Protein AF-A0A2R6KM74-F1 (afdb_monomer_lite)

pLDDT: mean 90.23, std 11.59, range [50.12, 98.31]

Secondary structure (DSSP, 8-state):
-PPPPEEEEETTEEEEEEEETTEEEEEEEPHHHHHIIIIIT---TTPBPPHHHHHHHHHTTSEE-TT---HHHHHHHEE--TTSPPPPHHHHHHHHHHHHHSPBPHHHHHHHHHHHHTSGGGGT--GGG--BHHHHHHHHHHHHH--

Foldseek 3Di:
DFAAWFWADDPNAIFTFFQFQNDTATWHFDPLLCCLQCVQVNGDHGDGDQLLLVLLCLQLVRTHGPVRDHSQNRSVRTDRNPPTDHQDPSSLQSSQVSQLVGAGDPVSLVVSLVSCVVDPNVVRHNSVSRDHPVRVVVVVVVVVVVD

Sequence (147 aa):
MAKPPRLVTDRGELKLNASVGGTRRDLTLSDRGESLLVDDLDYGNADLVPFTVAKALVLAGGASVPEGQDARDAAWGLSGADGGREATAQDCYRTAEYLRAVEVSERAVETLREHVRATELSTYLNADEISSNADRVGKLSDIAREL

Structure (mmCIF, N/CA/C/O backbone):
data_AF-A0A2R6KM74-F1
#
_entry.id   AF-A0A2R6KM74-F1
#
loop_
_atom_site.group_PDB
_atom_site.id
_atom_site.type_symbol
_atom_site.label_atom_id
_atom_site.label_alt_id
_atom_site.label_comp_id
_atom_site.label_asym_id
_atom_site.label_entity_id
_atom_site.label_seq_id
_atom_site.pdbx_PDB_ins_code
_atom_site.Cartn_x
_atom_site.Cartn_y
_atom_site.Cartn_z
_atom_site.occupancy
_atom_site.B_iso_or_equiv
_atom_site.auth_seq_id
_atom_site.auth_comp_id
_atom_site.auth_asym_id
_atom_site.auth_atom_id
_atom_site.pdbx_PDB_model_num
ATOM 1 N N . MET A 1 1 ? 11.171 9.653 -17.095 1.00 70.50 1 MET A N 1
ATOM 2 C CA . MET A 1 1 ? 9.931 9.218 -16.414 1.00 70.50 1 MET A CA 1
ATOM 3 C C . MET A 1 1 ? 10.285 8.108 -15.436 1.00 70.50 1 MET A C 1
ATOM 5 O O . MET A 1 1 ? 11.154 7.301 -15.762 1.00 70.50 1 MET A O 1
ATOM 9 N N . ALA A 1 2 ? 9.699 8.110 -14.237 1.00 81.75 2 ALA A N 1
ATOM 10 C CA . ALA A 1 2 ? 9.911 7.044 -13.257 1.00 81.75 2 ALA A CA 1
ATOM 11 C C . ALA A 1 2 ? 9.199 5.762 -13.717 1.00 81.75 2 ALA A C 1
ATOM 13 O O . ALA A 1 2 ? 8.144 5.836 -14.337 1.00 81.75 2 ALA A O 1
ATOM 14 N N . LYS A 1 3 ? 9.786 4.592 -13.445 1.00 90.75 3 LYS A N 1
ATOM 15 C CA . LYS A 1 3 ? 9.175 3.303 -13.805 1.00 90.75 3 LYS A CA 1
ATOM 16 C C . LYS A 1 3 ? 8.035 2.966 -12.834 1.00 90.75 3 LYS A C 1
ATOM 18 O O . LYS A 1 3 ? 8.182 3.264 -11.645 1.00 90.75 3 LYS A O 1
ATOM 23 N N . PRO A 1 4 ? 6.969 2.288 -13.280 1.00 94.44 4 PRO A N 1
ATOM 24 C CA . PRO A 1 4 ? 5.884 1.892 -12.391 1.00 94.44 4 PRO A CA 1
ATOM 25 C C . PRO A 1 4 ? 6.337 0.903 -11.308 1.00 94.44 4 PRO A C 1
ATOM 27 O O . PRO A 1 4 ? 7.349 0.212 -11.499 1.00 94.44 4 PRO A O 1
ATOM 30 N N . PRO A 1 5 ? 5.644 0.842 -10.157 1.00 96.25 5 PRO A N 1
ATOM 31 C CA . PRO A 1 5 ? 5.885 -0.171 -9.136 1.00 96.25 5 PRO A CA 1
ATOM 32 C C . PRO A 1 5 ? 5.697 -1.579 -9.703 1.00 96.25 5 PRO A C 1
ATOM 34 O O . PRO A 1 5 ? 4.811 -1.818 -10.526 1.00 96.25 5 PRO A O 1
ATOM 37 N N . ARG A 1 6 ? 6.541 -2.515 -9.278 1.00 96.75 6 ARG A N 1
ATOM 38 C CA . ARG A 1 6 ? 6.438 -3.918 -9.689 1.00 96.75 6 ARG A CA 1
ATOM 39 C C . ARG A 1 6 ? 6.976 -4.850 -8.622 1.00 96.75 6 ARG A C 1
ATOM 41 O O . ARG A 1 6 ? 7.825 -4.435 -7.832 1.00 96.75 6 ARG A O 1
ATOM 48 N N . LEU A 1 7 ? 6.554 -6.101 -8.655 1.00 97.62 7 LEU A N 1
ATOM 49 C CA . LEU A 1 7 ? 7.125 -7.128 -7.798 1.00 97.62 7 LEU A CA 1
ATOM 50 C C . LEU A 1 7 ? 8.443 -7.642 -8.366 1.00 97.62 7 LEU A C 1
ATOM 52 O O . LEU A 1 7 ? 8.617 -7.766 -9.581 1.00 97.62 7 LEU A O 1
ATOM 56 N N . VAL A 1 8 ? 9.387 -7.913 -7.476 1.00 97.44 8 VAL A N 1
ATOM 57 C CA . VAL A 1 8 ? 10.654 -8.571 -7.794 1.00 97.44 8 VAL A CA 1
ATOM 58 C C . VAL A 1 8 ? 10.959 -9.602 -6.720 1.00 97.44 8 VAL A C 1
ATOM 60 O O . VAL A 1 8 ? 10.680 -9.372 -5.548 1.00 97.44 8 VAL A O 1
ATOM 63 N N . THR A 1 9 ? 11.551 -10.723 -7.104 1.00 96.44 9 THR A N 1
ATOM 64 C CA . THR A 1 9 ? 12.137 -11.664 -6.147 1.00 96.44 9 THR A CA 1
ATOM 65 C C . THR A 1 9 ? 13.618 -11.349 -5.973 1.00 96.44 9 THR A C 1
ATOM 67 O O . THR A 1 9 ? 14.377 -11.409 -6.943 1.00 96.44 9 THR A O 1
ATOM 70 N N . ASP A 1 10 ? 14.039 -11.057 -4.744 1.00 93.38 10 ASP A N 1
ATOM 71 C CA . ASP A 1 10 ? 15.449 -10.939 -4.368 1.00 93.38 10 ASP A CA 1
ATOM 72 C C . ASP A 1 10 ? 15.774 -11.978 -3.295 1.00 93.38 10 ASP A C 1
ATOM 74 O O . ASP A 1 10 ? 15.114 -12.055 -2.265 1.00 93.38 10 ASP A O 1
ATOM 78 N N . ARG A 1 11 ? 16.775 -12.826 -3.559 1.00 91.81 11 ARG A N 1
ATOM 79 C CA . ARG A 1 11 ? 17.225 -13.901 -2.648 1.00 91.81 11 ARG A CA 1
ATOM 80 C C . ARG A 1 11 ? 16.109 -14.813 -2.106 1.00 91.81 11 ARG A C 1
ATOM 82 O O . ARG A 1 11 ? 16.247 -15.377 -1.028 1.00 91.81 11 ARG A O 1
ATOM 89 N N . GLY A 1 12 ? 15.045 -15.006 -2.885 1.00 91.44 12 GLY A N 1
ATOM 90 C CA . GLY A 1 12 ? 13.900 -15.844 -2.516 1.00 91.44 12 GLY A CA 1
ATOM 91 C C . GLY A 1 12 ? 12.792 -15.112 -1.757 1.00 91.44 12 GLY A C 1
ATOM 92 O O . GLY A 1 12 ? 11.767 -15.723 -1.487 1.00 91.44 12 GLY A O 1
ATOM 93 N N . GLU A 1 13 ? 12.959 -13.821 -1.469 1.00 94.12 13 GLU A N 1
ATOM 94 C CA . GLU A 1 13 ? 11.935 -12.976 -0.854 1.00 94.12 13 GLU A CA 1
ATOM 95 C C . GLU A 1 13 ? 11.272 -12.089 -1.909 1.00 94.12 13 GLU A C 1
ATOM 97 O O . GLU A 1 13 ? 11.944 -11.510 -2.772 1.00 94.12 13 GLU A O 1
ATOM 102 N N . LEU A 1 14 ? 9.949 -11.956 -1.836 1.00 96.81 14 LEU A N 1
ATOM 103 C CA . LEU A 1 14 ? 9.206 -11.042 -2.691 1.00 96.81 14 LEU A CA 1
ATOM 104 C C . LEU A 1 14 ? 9.340 -9.607 -2.161 1.00 96.81 14 LEU A C 1
ATOM 106 O O . LEU A 1 14 ? 9.202 -9.337 -0.968 1.00 96.81 14 LEU A O 1
ATOM 110 N N . LYS A 1 15 ? 9.631 -8.663 -3.054 1.00 97.81 15 LYS A N 1
ATOM 111 C CA . LYS A 1 15 ? 9.807 -7.239 -2.745 1.00 97.81 15 LYS A CA 1
ATOM 112 C C . LYS A 1 15 ? 8.980 -6.385 -3.691 1.00 97.81 15 LYS A C 1
ATOM 114 O O . LYS A 1 15 ? 8.796 -6.721 -4.864 1.00 97.81 15 LYS A O 1
ATOM 119 N N . LEU A 1 16 ? 8.554 -5.222 -3.207 1.00 97.50 16 LEU A N 1
ATOM 120 C CA . LEU A 1 16 ? 7.946 -4.193 -4.044 1.00 97.50 16 LEU A CA 1
ATOM 121 C C . LEU A 1 16 ? 9.033 -3.236 -4.541 1.00 97.50 16 LEU A C 1
ATOM 123 O O . LEU A 1 16 ? 9.479 -2.341 -3.828 1.00 97.50 16 LEU A O 1
ATOM 127 N N . ASN A 1 17 ? 9.458 -3.401 -5.788 1.00 96.69 17 ASN A N 1
ATOM 128 C CA . ASN A 1 17 ? 10.423 -2.516 -6.424 1.00 96.69 17 ASN A CA 1
ATOM 129 C C . ASN A 1 17 ? 9.715 -1.235 -6.886 1.00 96.69 17 ASN A C 1
ATOM 131 O O . ASN A 1 17 ? 8.911 -1.264 -7.824 1.00 96.69 17 ASN A O 1
ATOM 135 N N . ALA A 1 18 ? 10.026 -0.100 -6.264 1.00 95.75 18 ALA A N 1
ATOM 136 C CA . ALA A 1 18 ? 9.382 1.182 -6.540 1.00 95.75 18 ALA A CA 1
ATOM 137 C C . ALA A 1 18 ? 10.373 2.354 -6.496 1.00 95.75 18 ALA A C 1
ATOM 139 O O . ALA A 1 18 ? 11.484 2.249 -5.978 1.00 95.75 18 ALA A O 1
ATOM 140 N N . SER A 1 19 ? 9.996 3.483 -7.098 1.00 95.19 19 SER A N 1
ATOM 141 C CA . SER A 1 19 ? 10.809 4.702 -7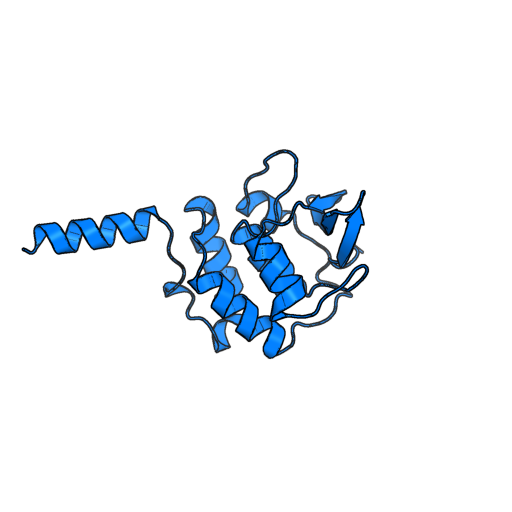.082 1.00 95.19 19 SER A CA 1
ATOM 142 C C . SER A 1 19 ? 10.384 5.595 -5.919 1.00 95.19 19 SER A C 1
ATOM 144 O O . SER A 1 19 ? 9.290 6.153 -5.961 1.00 95.19 19 SER A O 1
ATOM 146 N N . VAL A 1 20 ? 11.253 5.747 -4.916 1.00 94.06 20 VAL A N 1
ATOM 147 C CA . VAL A 1 20 ? 11.031 6.549 -3.701 1.00 94.06 20 VAL A CA 1
ATOM 148 C C . VAL A 1 20 ? 12.102 7.635 -3.607 1.00 94.06 20 VAL A C 1
ATOM 150 O O . VAL A 1 20 ? 13.300 7.342 -3.619 1.00 94.06 20 VAL A O 1
ATOM 153 N N . GLY A 1 21 ? 11.684 8.902 -3.552 1.00 90.62 21 GLY A N 1
ATOM 154 C CA . GLY A 1 21 ? 12.598 10.049 -3.484 1.00 90.62 21 GLY A CA 1
ATOM 155 C C . GLY A 1 21 ? 13.515 10.163 -4.708 1.00 90.62 21 GLY A C 1
ATOM 156 O O . GLY A 1 21 ? 14.658 10.587 -4.588 1.00 90.62 21 GLY A O 1
ATOM 157 N N . GLY A 1 22 ? 13.046 9.714 -5.877 1.00 89.44 22 GLY A N 1
ATOM 158 C CA . GLY A 1 22 ? 13.822 9.692 -7.123 1.00 89.44 22 GLY A CA 1
ATOM 159 C C . GLY A 1 22 ? 14.748 8.482 -7.300 1.00 89.44 22 GLY A C 1
ATOM 160 O O . GLY A 1 22 ? 15.263 8.278 -8.398 1.00 89.44 22 GLY A O 1
ATOM 161 N N . THR A 1 23 ? 14.902 7.630 -6.283 1.00 91.56 23 THR A N 1
ATOM 162 C CA . THR A 1 23 ? 15.765 6.440 -6.334 1.00 91.56 23 THR A CA 1
ATOM 163 C C . THR A 1 23 ? 14.932 5.166 -6.374 1.00 91.56 23 THR A C 1
ATOM 165 O O . THR A 1 23 ? 13.910 5.055 -5.699 1.00 91.56 23 THR A O 1
ATOM 168 N N . ARG A 1 24 ? 15.354 4.178 -7.172 1.00 93.81 24 ARG A N 1
ATOM 169 C CA . ARG A 1 24 ? 14.701 2.866 -7.206 1.00 93.81 24 ARG A CA 1
ATOM 170 C C . ARG A 1 24 ? 15.115 2.042 -5.989 1.00 93.81 24 ARG A C 1
ATOM 172 O O . ARG A 1 24 ? 16.310 1.907 -5.744 1.00 93.81 24 ARG A O 1
ATOM 179 N N . ARG A 1 25 ? 14.143 1.508 -5.254 1.00 94.38 25 ARG A N 1
ATOM 180 C CA . ARG A 1 25 ? 14.357 0.712 -4.042 1.00 94.38 25 ARG A CA 1
ATOM 181 C C . ARG A 1 25 ? 13.486 -0.535 -4.052 1.00 94.38 25 ARG A C 1
ATOM 183 O O . ARG A 1 25 ? 12.392 -0.511 -4.616 1.00 94.38 2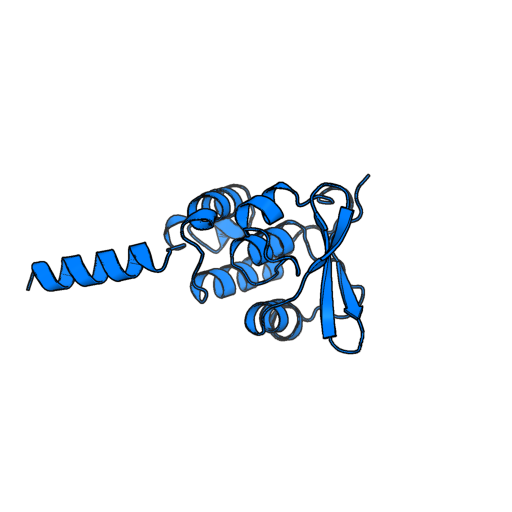5 ARG A O 1
ATOM 190 N N . ASP A 1 26 ? 13.974 -1.574 -3.389 1.00 96.31 26 ASP A N 1
ATOM 191 C CA . ASP A 1 26 ? 13.228 -2.796 -3.102 1.00 96.31 26 ASP A CA 1
ATOM 192 C C . ASP A 1 26 ? 12.630 -2.668 -1.704 1.00 96.31 26 ASP A C 1
ATOM 194 O O . ASP A 1 26 ? 13.339 -2.719 -0.699 1.00 96.31 26 ASP A O 1
ATOM 198 N N . LEU A 1 27 ? 11.327 -2.402 -1.648 1.00 97.00 27 LEU A N 1
ATOM 199 C CA . LEU A 1 27 ? 10.599 -2.270 -0.396 1.00 97.00 27 LEU A CA 1
ATOM 200 C C . LEU A 1 27 ? 10.294 -3.666 0.145 1.00 97.00 27 LEU A C 1
ATOM 202 O O . LEU A 1 27 ? 9.862 -4.554 -0.598 1.00 97.00 27 LEU A O 1
ATOM 206 N N . THR A 1 28 ? 10.497 -3.841 1.446 1.00 97.00 28 THR A N 1
ATOM 207 C CA . THR A 1 28 ? 10.141 -5.069 2.156 1.00 97.00 28 THR A CA 1
ATOM 208 C C . THR A 1 28 ? 8.630 -5.132 2.315 1.00 97.00 28 THR A C 1
ATOM 210 O O . THR A 1 28 ? 8.015 -4.156 2.744 1.00 97.00 28 THR A O 1
ATOM 213 N N . LEU A 1 29 ? 8.040 -6.272 1.968 1.00 97.50 29 LEU A N 1
ATOM 214 C CA . LEU A 1 29 ? 6.634 -6.555 2.226 1.00 97.50 29 LEU A CA 1
ATOM 215 C C . LEU A 1 29 ? 6.477 -7.103 3.646 1.00 97.50 29 LEU A C 1
ATOM 217 O O . LEU A 1 29 ? 7.329 -7.850 4.123 1.00 97.50 29 LEU A O 1
ATOM 221 N N . SER A 1 30 ? 5.409 -6.707 4.334 1.00 96.12 30 SER A N 1
ATOM 222 C CA . SER A 1 30 ? 4.968 -7.431 5.529 1.00 96.12 30 SER A CA 1
ATOM 223 C C . SER A 1 30 ? 4.225 -8.701 5.118 1.00 96.12 30 SER A C 1
ATOM 225 O O . SER A 1 30 ? 3.682 -8.747 4.017 1.00 96.12 30 SER A O 1
ATOM 227 N N . ASP A 1 31 ? 4.104 -9.683 6.013 1.00 96.50 31 ASP A N 1
ATOM 228 C CA . ASP A 1 31 ? 3.379 -10.934 5.730 1.00 96.50 31 ASP A CA 1
ATOM 229 C C . ASP A 1 31 ? 1.960 -10.682 5.192 1.00 96.50 31 ASP A C 1
ATOM 231 O O . ASP A 1 31 ? 1.509 -11.325 4.248 1.00 96.50 31 ASP A O 1
ATOM 235 N N . ARG A 1 32 ? 1.251 -9.690 5.752 1.00 96.44 32 ARG A N 1
ATOM 236 C CA . ARG A 1 32 ? -0.092 -9.312 5.281 1.00 96.44 32 ARG A CA 1
ATOM 237 C C . ARG A 1 32 ? -0.067 -8.580 3.941 1.00 96.44 32 ARG A C 1
ATOM 239 O O . ARG A 1 32 ? -1.002 -8.727 3.162 1.00 96.44 32 ARG A O 1
ATOM 246 N N . GLY A 1 33 ? 0.958 -7.765 3.690 1.00 97.25 33 GLY A N 1
ATOM 247 C CA . GLY A 1 33 ? 1.135 -7.088 2.406 1.00 97.25 33 GLY A CA 1
ATOM 248 C C . GLY A 1 33 ? 1.462 -8.075 1.287 1.00 97.25 33 GLY A C 1
ATOM 249 O O . GLY A 1 33 ? 0.906 -7.963 0.198 1.00 97.25 33 GLY A O 1
ATOM 250 N N . GLU A 1 34 ? 2.311 -9.063 1.568 1.00 97.88 34 GLU A N 1
ATOM 251 C CA . GLU A 1 34 ? 2.612 -10.164 0.652 1.00 97.88 34 GLU A CA 1
ATOM 252 C C . GLU A 1 34 ? 1.374 -11.026 0.400 1.00 97.88 34 GLU A C 1
ATOM 254 O O . GLU A 1 34 ? 1.033 -11.239 -0.758 1.00 97.88 34 GLU A O 1
ATOM 259 N N . SER A 1 35 ? 0.637 -11.419 1.445 1.00 97.56 35 SER A N 1
ATOM 260 C CA . SER A 1 35 ? -0.597 -12.204 1.297 1.00 97.56 35 SER A CA 1
ATOM 261 C C . SER A 1 35 ? -1.671 -11.471 0.478 1.00 97.56 35 SER A C 1
ATOM 263 O O . SER A 1 35 ? -2.271 -12.069 -0.410 1.00 97.56 35 SER A O 1
ATOM 265 N N . LEU A 1 36 ? -1.844 -10.151 0.658 1.00 98.00 36 LEU A N 1
ATOM 266 C CA . LEU A 1 36 ? -2.726 -9.364 -0.218 1.00 98.00 36 LEU A CA 1
ATOM 267 C C . LEU A 1 36 ? -2.296 -9.468 -1.690 1.00 98.00 36 LEU A C 1
ATOM 269 O O . LEU A 1 36 ? -3.129 -9.623 -2.578 1.00 98.00 36 LEU A O 1
ATOM 273 N N . LEU A 1 37 ? -1.002 -9.302 -1.962 1.00 97.81 37 LEU A N 1
ATOM 274 C CA . LEU A 1 37 ? -0.494 -9.249 -3.330 1.00 97.81 37 LEU A CA 1
ATOM 275 C C . LEU A 1 37 ? -0.519 -10.624 -4.001 1.00 97.81 37 LEU A C 1
ATOM 277 O O . LEU A 1 37 ? -0.880 -10.707 -5.169 1.00 97.81 37 LEU A O 1
ATOM 281 N N . VAL A 1 38 ? -0.143 -11.675 -3.279 1.00 97.62 38 VAL A N 1
ATOM 282 C CA . VAL A 1 38 ? 0.032 -13.025 -3.822 1.00 97.62 38 VAL A CA 1
ATOM 283 C C . VAL A 1 38 ? -1.246 -13.841 -3.686 1.00 97.62 38 VAL A C 1
ATOM 285 O O . VAL A 1 38 ? -1.761 -14.331 -4.682 1.00 97.62 38 VAL A O 1
ATOM 288 N N . ASP A 1 39 ? -1.794 -13.968 -2.481 1.00 97.38 39 ASP A N 1
ATOM 289 C CA . ASP A 1 39 ? -2.908 -14.888 -2.230 1.00 97.38 39 ASP A CA 1
ATOM 290 C C . ASP A 1 39 ? -4.252 -14.294 -2.681 1.00 97.38 39 ASP A C 1
ATOM 292 O O . ASP A 1 39 ? -5.078 -14.987 -3.277 1.00 97.38 39 ASP A O 1
ATOM 296 N N . ASP A 1 40 ? -4.480 -13.003 -2.415 1.00 97.12 40 ASP A N 1
ATOM 297 C CA . ASP A 1 40 ? -5.770 -12.354 -2.693 1.00 97.12 40 ASP A CA 1
ATOM 298 C C . ASP A 1 40 ? -5.871 -11.751 -4.104 1.00 97.12 40 ASP A C 1
ATOM 300 O O . ASP A 1 40 ? -6.979 -11.629 -4.655 1.00 97.12 40 ASP A O 1
ATOM 304 N N . LEU A 1 41 ? -4.734 -11.328 -4.668 1.00 97.38 41 LEU A N 1
ATOM 305 C CA . LEU A 1 41 ? -4.637 -10.636 -5.959 1.00 97.38 41 LEU A CA 1
ATOM 306 C C . LEU A 1 41 ? -3.881 -11.418 -7.039 1.00 97.38 41 LEU A C 1
ATOM 308 O O . LEU A 1 41 ? -3.889 -10.973 -8.187 1.00 97.38 41 LEU A O 1
ATOM 312 N N . ASP A 1 42 ? -3.295 -12.571 -6.700 1.00 97.12 42 ASP A N 1
ATOM 313 C CA . ASP A 1 42 ? -2.594 -13.468 -7.632 1.00 97.12 42 ASP A CA 1
ATOM 314 C C . ASP A 1 42 ? -1.460 -12.780 -8.414 1.00 97.12 42 ASP A C 1
ATOM 316 O O . ASP A 1 42 ? -1.204 -13.084 -9.579 1.00 97.12 42 ASP A O 1
ATOM 320 N N . TYR A 1 43 ? -0.772 -11.814 -7.794 1.00 96.69 43 TYR A N 1
ATOM 321 C CA . TYR A 1 43 ? 0.430 -11.241 -8.386 1.00 96.69 43 TYR A CA 1
ATOM 322 C C . TYR A 1 43 ? 1.654 -12.111 -8.134 1.00 96.69 43 TYR A C 1
ATOM 324 O O . TYR A 1 43 ? 1.909 -12.591 -7.027 1.00 96.69 43 TYR A O 1
ATOM 332 N N . GLY A 1 44 ? 2.488 -12.202 -9.161 1.00 95.06 44 GLY A N 1
ATOM 333 C CA . GLY A 1 44 ? 3.770 -12.874 -9.137 1.00 95.06 44 GLY A CA 1
ATOM 334 C C . GLY A 1 44 ? 4.954 -11.948 -9.402 1.00 95.06 44 GLY A C 1
ATOM 335 O O . GLY A 1 44 ? 4.861 -10.730 -9.566 1.00 95.06 44 GLY A O 1
ATOM 336 N N . ASN A 1 45 ? 6.132 -12.563 -9.457 1.00 95.88 45 ASN A N 1
ATOM 337 C CA . ASN A 1 45 ? 7.367 -11.873 -9.805 1.00 95.88 45 ASN A CA 1
ATOM 338 C C . ASN A 1 45 ? 7.254 -11.175 -11.175 1.00 95.88 45 ASN A C 1
ATOM 340 O O . ASN A 1 45 ? 6.776 -11.761 -12.141 1.00 95.88 45 ASN A O 1
ATOM 344 N N . ALA A 1 46 ? 7.790 -9.956 -11.261 1.00 94.88 46 ALA A N 1
ATOM 345 C CA . ALA A 1 46 ? 7.754 -9.048 -12.409 1.00 94.88 46 ALA A CA 1
ATOM 346 C C . ALA A 1 46 ? 6.404 -8.375 -12.715 1.00 94.88 46 ALA A C 1
ATOM 348 O O . ALA A 1 46 ? 6.394 -7.465 -13.555 1.00 94.88 46 ALA A O 1
ATOM 349 N N . ASP A 1 47 ? 5.320 -8.717 -12.014 1.00 96.56 47 ASP A N 1
ATOM 350 C CA . ASP A 1 47 ? 4.026 -8.072 -12.232 1.00 96.56 47 ASP A CA 1
ATOM 351 C C . ASP A 1 47 ? 4.036 -6.599 -11.838 1.00 96.56 47 ASP A C 1
ATOM 353 O O . ASP A 1 47 ? 4.631 -6.186 -10.838 1.00 96.56 47 ASP A O 1
ATOM 357 N N . LEU A 1 48 ? 3.349 -5.792 -12.649 1.00 96.06 48 LEU A N 1
ATOM 358 C CA . LEU A 1 48 ? 3.137 -4.379 -12.369 1.00 96.06 48 LEU A CA 1
ATOM 359 C C . LEU A 1 48 ? 2.047 -4.224 -11.312 1.00 96.06 48 LEU A C 1
ATOM 361 O O . LEU A 1 48 ? 0.897 -4.619 -11.520 1.00 96.06 48 LEU A O 1
ATOM 365 N N . VAL A 1 49 ? 2.398 -3.570 -10.210 1.00 96.75 49 VAL A N 1
ATOM 366 C CA . VAL A 1 49 ? 1.454 -3.254 -9.139 1.00 96.75 49 VAL A CA 1
ATOM 367 C C . VAL A 1 49 ? 0.863 -1.873 -9.427 1.00 96.75 49 VAL A C 1
ATOM 369 O O . VAL A 1 49 ? 1.634 -0.920 -9.604 1.00 96.75 49 VAL A O 1
ATOM 372 N N . PRO A 1 50 ? -0.476 -1.718 -9.477 1.00 96.94 50 PRO A N 1
ATOM 373 C CA . PRO A 1 50 ? -1.092 -0.414 -9.673 1.00 96.94 50 PRO A CA 1
ATOM 374 C C . PRO A 1 50 ? -0.595 0.585 -8.634 1.00 96.94 50 PRO A C 1
ATOM 376 O O . PRO A 1 50 ? -0.486 0.263 -7.448 1.00 96.94 50 PRO A O 1
ATOM 379 N N . PHE A 1 51 ? -0.347 1.823 -9.058 1.00 96.50 51 PHE A N 1
ATOM 380 C CA . PHE A 1 51 ? 0.173 2.853 -8.157 1.00 96.50 51 PHE A CA 1
ATOM 381 C C . PHE A 1 51 ? -0.748 3.083 -6.949 1.00 96.50 51 PHE A C 1
ATOM 383 O O . PHE A 1 51 ? -0.269 3.266 -5.831 1.00 96.50 51 PHE A O 1
ATOM 390 N N . THR A 1 52 ? -2.066 2.989 -7.155 1.00 96.75 52 THR A N 1
ATOM 391 C CA . THR A 1 52 ? -3.081 3.056 -6.095 1.00 96.75 52 THR A CA 1
ATOM 392 C C . THR A 1 52 ? -2.864 2.001 -5.010 1.00 96.75 52 THR A C 1
ATOM 394 O O . THR A 1 52 ? -2.900 2.344 -3.828 1.00 96.75 52 THR A O 1
ATOM 397 N N . VAL A 1 53 ? -2.592 0.752 -5.401 1.00 97.81 53 VAL A N 1
ATOM 398 C CA . VAL A 1 53 ? -2.350 -0.375 -4.483 1.00 97.81 53 VAL A CA 1
ATOM 399 C C . VAL A 1 53 ? -0.998 -0.211 -3.793 1.00 97.81 53 VAL A C 1
ATOM 401 O O . VAL A 1 53 ? -0.914 -0.274 -2.570 1.00 97.81 53 VAL A O 1
ATOM 404 N N . ALA A 1 54 ? 0.055 0.090 -4.559 1.00 97.69 54 ALA A N 1
ATOM 405 C CA . ALA A 1 54 ? 1.400 0.286 -4.025 1.00 97.69 54 ALA A CA 1
ATOM 406 C C . ALA A 1 54 ? 1.444 1.403 -2.968 1.00 97.69 54 ALA A C 1
ATOM 408 O O . ALA A 1 54 ? 2.010 1.222 -1.892 1.00 97.69 54 ALA A O 1
ATOM 409 N N . LYS A 1 55 ? 0.810 2.551 -3.239 1.00 97.69 55 LYS A N 1
ATOM 410 C CA . LYS A 1 55 ? 0.767 3.673 -2.294 1.00 97.69 55 LYS A CA 1
ATOM 411 C C . LYS A 1 55 ? -0.050 3.345 -1.042 1.00 97.69 55 LYS A C 1
ATOM 413 O O . LYS A 1 55 ? 0.369 3.719 0.052 1.00 97.69 55 LYS A O 1
ATOM 418 N N . ALA A 1 56 ? -1.166 2.625 -1.184 1.00 97.88 56 ALA A N 1
ATOM 419 C CA . ALA A 1 56 ? -1.958 2.158 -0.047 1.00 97.88 56 ALA A CA 1
ATOM 420 C C . ALA A 1 56 ? -1.154 1.199 0.847 1.00 97.88 56 ALA A C 1
ATOM 422 O O . ALA A 1 56 ? -1.130 1.384 2.062 1.00 97.88 56 ALA A O 1
ATOM 423 N N . LEU A 1 57 ? -0.427 0.245 0.252 1.00 97.81 57 LEU A N 1
ATOM 424 C CA . LEU A 1 57 ? 0.469 -0.657 0.979 1.00 97.81 57 LEU A CA 1
ATOM 425 C C . LEU A 1 57 ? 1.550 0.104 1.746 1.00 97.81 57 LEU A C 1
ATOM 427 O O . LEU A 1 57 ? 1.769 -0.191 2.916 1.00 97.81 57 LEU A O 1
ATOM 431 N N . VAL A 1 58 ? 2.195 1.099 1.131 1.00 97.31 58 VAL A N 1
ATOM 432 C CA . VAL A 1 58 ? 3.217 1.901 1.823 1.00 97.31 58 VAL A CA 1
ATOM 433 C C . VAL A 1 58 ? 2.618 2.656 3.010 1.00 97.31 58 VAL A C 1
ATOM 435 O O . VAL A 1 58 ? 3.135 2.566 4.120 1.00 97.31 58 VAL A O 1
ATOM 438 N N . LEU A 1 59 ? 1.499 3.355 2.807 1.00 96.94 59 LEU A N 1
ATOM 439 C CA . LEU A 1 59 ? 0.842 4.138 3.861 1.00 96.94 59 LEU A CA 1
ATOM 440 C C . LEU A 1 59 ? 0.329 3.273 5.019 1.00 96.94 59 LEU A C 1
ATOM 442 O O . LEU A 1 59 ? 0.383 3.698 6.171 1.00 96.94 59 LEU A O 1
ATOM 446 N N . ALA A 1 60 ? -0.142 2.065 4.719 1.00 96.12 60 ALA A N 1
ATOM 447 C CA . ALA A 1 60 ? -0.646 1.115 5.703 1.00 96.12 60 ALA A CA 1
ATOM 448 C C . ALA A 1 60 ? 0.445 0.217 6.317 1.00 96.12 60 ALA A C 1
ATOM 450 O O . ALA A 1 60 ? 0.121 -0.695 7.071 1.00 96.12 60 ALA A O 1
ATOM 451 N N . GLY A 1 61 ? 1.725 0.422 5.979 1.00 94.94 61 GLY A N 1
ATOM 452 C CA . GLY A 1 61 ? 2.837 -0.394 6.484 1.00 94.94 61 GLY A CA 1
ATOM 453 C C . GLY A 1 61 ? 2.912 -1.815 5.905 1.00 94.94 61 GLY A C 1
ATOM 454 O O . GLY A 1 61 ? 3.659 -2.649 6.410 1.00 94.94 61 GLY A O 1
ATOM 455 N N . GLY A 1 62 ? 2.162 -2.098 4.839 1.00 96.62 62 GLY A N 1
ATOM 456 C CA . GLY A 1 62 ? 2.247 -3.338 4.063 1.00 96.62 62 GLY A CA 1
ATOM 457 C C . GLY A 1 62 ? 3.504 -3.434 3.197 1.00 96.62 62 GLY A C 1
ATOM 458 O O . GLY A 1 62 ? 3.949 -4.533 2.882 1.00 96.62 62 GLY A O 1
ATOM 459 N N . ALA A 1 63 ? 4.093 -2.288 2.848 1.00 97.25 63 ALA A N 1
ATOM 460 C CA . ALA A 1 63 ? 5.393 -2.187 2.195 1.00 97.25 63 ALA A CA 1
ATOM 461 C C . ALA A 1 63 ? 6.233 -1.096 2.871 1.00 97.25 63 ALA A C 1
ATOM 463 O O . ALA A 1 63 ? 5.748 0.014 3.089 1.00 97.25 63 ALA A O 1
ATOM 464 N N . SER A 1 64 ? 7.496 -1.375 3.186 1.00 95.75 64 SER A N 1
ATOM 465 C CA . SER A 1 64 ? 8.367 -0.433 3.892 1.00 95.75 64 SER A CA 1
ATOM 466 C C . SER A 1 64 ? 9.743 -0.311 3.249 1.00 95.75 64 SER A C 1
ATOM 468 O O . SER A 1 64 ? 10.277 -1.234 2.633 1.00 95.75 64 SER A O 1
ATOM 470 N N . VAL A 1 65 ? 10.319 0.879 3.377 1.00 92.31 65 VAL A N 1
ATOM 471 C CA . VAL A 1 65 ? 11.690 1.153 2.953 1.00 92.31 65 VAL A CA 1
ATOM 472 C C . VAL A 1 65 ? 12.641 0.527 3.989 1.00 92.31 65 VAL A C 1
ATOM 474 O O . VAL A 1 65 ? 12.467 0.805 5.179 1.00 92.31 65 VAL A O 1
ATOM 477 N N . PRO A 1 66 ? 13.639 -0.289 3.587 1.00 82.62 66 PRO A N 1
ATOM 478 C CA . PRO A 1 66 ? 14.500 -1.016 4.527 1.00 82.62 66 PRO A CA 1
ATOM 479 C C . PRO A 1 66 ? 15.226 -0.135 5.551 1.00 82.62 66 PRO A C 1
ATOM 481 O O . PRO A 1 66 ? 15.492 -0.576 6.664 1.00 82.62 66 PRO A O 1
ATOM 484 N N . GLU A 1 67 ? 15.520 1.122 5.210 1.00 78.00 67 GLU A N 1
ATOM 485 C CA . GLU A 1 67 ? 16.184 2.075 6.106 1.00 78.00 67 GLU A CA 1
ATOM 486 C C . GLU A 1 67 ? 15.267 2.664 7.201 1.00 78.00 67 GLU A C 1
ATOM 488 O O . GLU A 1 67 ? 15.671 3.587 7.906 1.00 78.00 67 GLU A O 1
ATOM 493 N N . GLY A 1 68 ? 14.038 2.155 7.357 1.00 77.69 68 GLY A N 1
ATOM 494 C CA . GLY A 1 68 ? 13.123 2.560 8.430 1.00 77.69 68 GLY A CA 1
ATOM 495 C C . GLY A 1 68 ? 12.506 3.947 8.236 1.00 77.69 68 GLY A C 1
ATOM 496 O O . GLY A 1 68 ? 12.120 4.595 9.207 1.00 77.69 68 GLY A O 1
ATOM 497 N N . GLN A 1 69 ? 12.432 4.421 6.989 1.00 87.38 69 GLN A N 1
ATOM 498 C CA . GLN A 1 69 ? 11.779 5.686 6.654 1.00 87.38 69 GLN A CA 1
ATOM 499 C C . GLN A 1 69 ? 10.290 5.654 7.046 1.00 87.38 69 GLN A C 1
ATOM 501 O O . GLN A 1 69 ? 9.617 4.640 6.855 1.00 87.38 69 GLN A O 1
ATOM 506 N N . ASP A 1 70 ? 9.773 6.779 7.554 1.00 91.00 70 ASP A N 1
ATOM 507 C CA . ASP A 1 70 ? 8.353 6.935 7.888 1.00 91.00 70 ASP A CA 1
ATOM 508 C C . ASP A 1 70 ? 7.462 6.649 6.664 1.00 91.00 70 ASP A C 1
ATOM 510 O O . ASP A 1 70 ? 7.749 7.080 5.543 1.00 91.00 70 ASP A O 1
ATOM 514 N N . ALA A 1 71 ? 6.371 5.910 6.885 1.00 89.81 71 ALA A N 1
ATOM 515 C CA . ALA A 1 71 ? 5.446 5.475 5.840 1.00 89.81 71 ALA A CA 1
ATOM 516 C C . ALA A 1 71 ? 4.857 6.643 5.032 1.00 89.81 71 ALA A C 1
ATOM 518 O O . ALA A 1 71 ? 4.731 6.549 3.808 1.00 89.81 71 ALA A O 1
ATOM 519 N N . ARG A 1 72 ? 4.527 7.763 5.687 1.00 93.19 72 ARG A N 1
ATOM 520 C CA . ARG A 1 72 ? 4.009 8.961 5.015 1.00 93.19 72 ARG A CA 1
ATOM 521 C C . ARG A 1 72 ? 5.073 9.573 4.114 1.00 93.19 72 ARG A C 1
ATOM 523 O O . ARG A 1 72 ? 4.780 9.878 2.958 1.00 93.19 72 ARG A O 1
ATOM 530 N N . ASP A 1 73 ? 6.295 9.710 4.617 1.00 93.31 73 ASP A N 1
ATOM 531 C CA . ASP A 1 73 ? 7.405 10.287 3.854 1.00 93.31 73 ASP A CA 1
ATOM 532 C C . ASP A 1 73 ? 7.764 9.403 2.651 1.00 93.31 73 ASP A C 1
ATOM 534 O O . ASP A 1 73 ? 7.994 9.901 1.546 1.00 93.31 73 ASP A O 1
ATOM 538 N N . ALA A 1 74 ? 7.768 8.079 2.837 1.00 93.62 74 ALA A N 1
ATOM 539 C CA . ALA A 1 74 ? 7.989 7.119 1.759 1.00 93.62 74 ALA A CA 1
ATOM 540 C C . ALA A 1 74 ? 6.881 7.195 0.695 1.00 93.62 74 ALA A C 1
ATOM 542 O O . ALA A 1 74 ? 7.174 7.221 -0.502 1.00 93.62 74 ALA A O 1
ATOM 543 N N . ALA A 1 75 ? 5.616 7.297 1.114 1.00 94.25 75 ALA A N 1
ATOM 544 C CA . ALA A 1 75 ? 4.475 7.425 0.211 1.00 94.25 75 ALA A CA 1
ATOM 545 C C . ALA A 1 75 ? 4.463 8.752 -0.562 1.00 94.25 75 ALA A C 1
ATOM 547 O O . ALA A 1 75 ? 4.047 8.781 -1.720 1.00 94.25 75 ALA A O 1
ATOM 548 N N . TRP A 1 76 ? 4.918 9.847 0.052 1.00 93.62 76 TRP A N 1
ATOM 549 C CA . TRP A 1 76 ? 5.107 11.137 -0.622 1.00 93.62 76 TRP A CA 1
ATOM 550 C C . TRP A 1 76 ? 6.247 11.098 -1.638 1.00 93.62 76 TRP A C 1
ATOM 552 O O . TRP A 1 76 ? 6.135 11.678 -2.715 1.00 93.62 76 TRP A O 1
ATOM 562 N N . GLY A 1 77 ? 7.330 10.388 -1.322 1.00 92.38 77 GLY A N 1
ATOM 563 C CA . GLY A 1 77 ? 8.437 10.174 -2.250 1.00 92.38 77 GLY A CA 1
ATOM 564 C C . GLY A 1 77 ? 8.121 9.194 -3.383 1.00 92.38 77 GLY A C 1
ATOM 565 O O . GLY A 1 77 ? 8.926 9.085 -4.314 1.00 92.38 77 GLY A O 1
ATOM 566 N N . LEU A 1 78 ? 7.005 8.463 -3.306 1.00 93.62 78 LEU A N 1
ATOM 567 C CA . LEU A 1 78 ? 6.633 7.443 -4.278 1.00 93.62 78 LEU A CA 1
ATOM 568 C C . LEU A 1 78 ? 6.297 8.074 -5.636 1.00 93.62 78 LEU A C 1
ATOM 570 O O . LEU A 1 78 ? 5.539 9.035 -5.737 1.00 93.62 78 LEU A O 1
ATOM 574 N N . SER A 1 79 ? 6.843 7.498 -6.702 1.00 92.12 79 SER A N 1
ATOM 575 C CA . SER A 1 79 ? 6.667 7.965 -8.080 1.00 92.12 79 SER A CA 1
ATOM 576 C C . SER A 1 79 ? 6.526 6.792 -9.052 1.00 92.12 79 SER A C 1
ATOM 578 O O . SER A 1 79 ? 6.746 5.637 -8.685 1.00 92.12 79 SER A O 1
ATOM 580 N N . GLY A 1 80 ? 6.152 7.091 -10.299 1.00 85.94 80 GLY A N 1
ATOM 581 C CA . GLY A 1 80 ? 5.869 6.074 -11.318 1.00 85.94 80 GLY A CA 1
ATOM 582 C C . GLY A 1 80 ? 4.384 5.738 -11.451 1.00 85.94 80 GLY A C 1
ATOM 583 O O . GLY A 1 80 ? 4.049 4.626 -11.843 1.00 85.94 80 GLY A O 1
ATOM 584 N N . ALA A 1 81 ? 3.495 6.677 -11.109 1.00 83.94 81 ALA A N 1
ATOM 585 C CA . ALA A 1 81 ? 2.084 6.573 -11.476 1.00 83.94 81 ALA A CA 1
ATOM 586 C C . ALA A 1 81 ? 1.920 6.544 -13.007 1.00 83.94 81 ALA A C 1
ATOM 588 O O . ALA A 1 81 ? 1.154 5.747 -13.543 1.00 83.94 81 ALA A O 1
ATOM 589 N N . ASP A 1 82 ? 2.715 7.358 -13.707 1.00 74.31 82 ASP A N 1
ATOM 590 C CA . ASP A 1 82 ? 2.713 7.436 -15.164 1.00 74.31 82 ASP A CA 1
ATOM 591 C C . ASP A 1 82 ? 3.280 6.158 -15.799 1.00 74.31 82 ASP A C 1
ATOM 593 O O . ASP A 1 82 ? 4.386 5.716 -15.475 1.00 74.31 82 ASP A O 1
ATOM 597 N N . GLY A 1 83 ? 2.538 5.583 -16.748 1.00 69.12 83 GLY A N 1
ATOM 598 C CA . GLY A 1 83 ? 2.948 4.380 -17.481 1.00 69.12 83 GLY A CA 1
ATOM 599 C C . GLY A 1 83 ? 2.795 3.070 -16.700 1.00 69.12 83 GLY A C 1
ATOM 600 O O . GLY A 1 83 ? 3.257 2.030 -17.170 1.00 69.12 83 GLY A O 1
ATOM 601 N N . GLY A 1 84 ? 2.171 3.112 -15.520 1.00 77.81 84 GLY A N 1
ATOM 602 C CA . GLY A 1 84 ? 1.699 1.923 -14.815 1.00 77.81 84 GLY A CA 1
ATOM 603 C C . GLY A 1 84 ? 0.382 1.394 -15.375 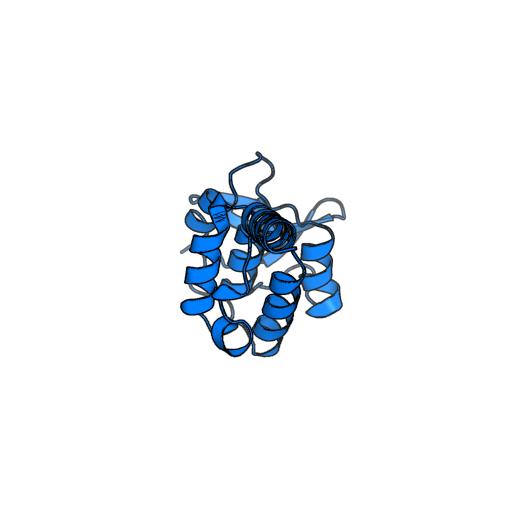1.00 77.81 84 GLY A C 1
ATOM 604 O O . GLY A 1 84 ? -0.236 2.003 -16.247 1.00 77.81 84 GLY A O 1
ATOM 605 N N . ARG A 1 85 ? -0.057 0.249 -14.846 1.00 89.06 85 ARG A N 1
ATOM 606 C CA . ARG A 1 85 ? -1.414 -0.249 -15.083 1.00 89.06 85 ARG A CA 1
ATOM 607 C C . ARG A 1 85 ? -2.397 0.409 -14.115 1.00 89.06 85 ARG A C 1
ATOM 609 O O . ARG A 1 85 ? -2.046 0.676 -12.963 1.00 89.06 85 ARG A O 1
ATOM 616 N N . GLU A 1 86 ? -3.626 0.615 -14.567 1.00 93.06 86 GLU A N 1
ATOM 617 C CA . GLU A 1 86 ? -4.719 1.056 -13.702 1.00 93.06 86 GLU A CA 1
ATOM 618 C C . GLU A 1 86 ? -5.151 -0.066 -12.748 1.00 93.06 86 GLU A C 1
ATOM 620 O O . GLU A 1 86 ? -4.988 -1.259 -13.036 1.00 93.06 86 GLU A O 1
ATOM 625 N N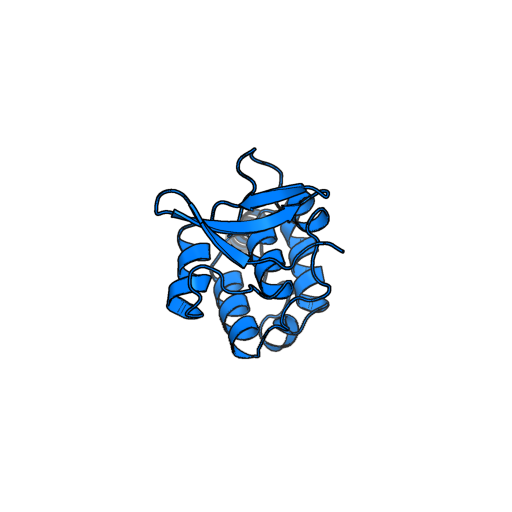 . ALA A 1 87 ? -5.666 0.329 -11.583 1.00 95.44 87 ALA A N 1
ATOM 626 C CA . ALA A 1 87 ? -6.230 -0.607 -10.622 1.00 95.44 87 ALA A CA 1
ATOM 627 C C . ALA A 1 87 ? -7.584 -1.104 -11.139 1.00 95.44 87 ALA A C 1
ATOM 629 O O . ALA A 1 87 ? -8.446 -0.315 -11.519 1.00 95.44 87 ALA A O 1
ATOM 630 N N . THR A 1 88 ? -7.765 -2.418 -11.151 1.00 97.06 88 THR A N 1
ATOM 631 C CA . THR A 1 88 ? -9.049 -3.050 -11.452 1.00 97.06 88 THR A CA 1
ATOM 632 C C . THR A 1 88 ? -10.003 -2.935 -10.261 1.00 97.06 88 THR A C 1
ATOM 634 O O . THR A 1 88 ? -9.597 -2.645 -9.135 1.00 97.06 88 THR A O 1
ATOM 637 N N . ALA A 1 89 ? -11.283 -3.244 -10.480 1.00 97.69 89 ALA A N 1
ATOM 638 C CA . ALA A 1 89 ? -12.258 -3.332 -9.395 1.00 97.69 89 ALA A CA 1
ATOM 639 C C . ALA A 1 89 ? -11.843 -4.340 -8.303 1.00 97.69 89 ALA A C 1
ATOM 641 O O . ALA A 1 89 ? -12.023 -4.059 -7.121 1.00 97.69 89 ALA A O 1
ATOM 642 N N . GLN A 1 90 ? -11.249 -5.479 -8.685 1.00 97.44 90 GLN A N 1
ATOM 643 C CA . GLN A 1 9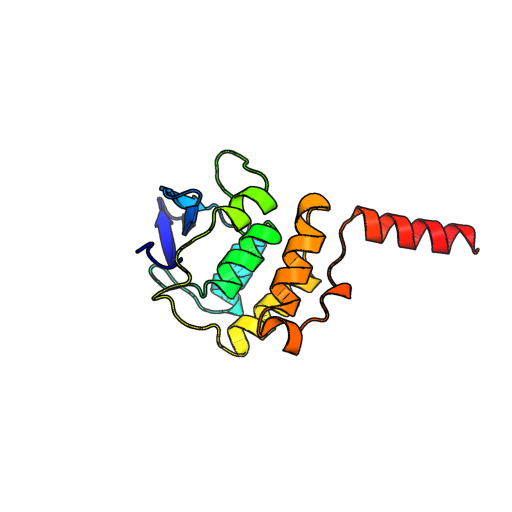0 ? -10.748 -6.476 -7.735 1.00 97.44 90 GLN A CA 1
ATOM 644 C C . GLN A 1 90 ? -9.554 -5.941 -6.937 1.00 97.44 90 GLN A C 1
ATOM 646 O O . GLN A 1 90 ? -9.530 -6.108 -5.717 1.00 97.44 90 GLN A O 1
ATOM 651 N N . ASP A 1 91 ? -8.622 -5.243 -7.600 1.00 98.12 91 ASP A N 1
ATOM 652 C CA . ASP A 1 91 ? -7.488 -4.581 -6.942 1.00 98.12 91 ASP A CA 1
ATOM 653 C C . ASP A 1 91 ? -7.987 -3.621 -5.853 1.00 98.12 91 ASP A C 1
ATOM 655 O O . ASP A 1 91 ? -7.532 -3.669 -4.708 1.00 98.12 91 ASP A O 1
ATOM 659 N N . CYS A 1 92 ? -8.966 -2.778 -6.190 1.00 98.31 92 CYS A N 1
ATOM 660 C CA . CYS A 1 92 ? -9.558 -1.828 -5.255 1.00 98.31 92 CYS A CA 1
ATOM 661 C C . CYS A 1 92 ? -10.322 -2.517 -4.118 1.00 98.31 92 CYS A C 1
ATOM 663 O O . CYS A 1 92 ? -10.130 -2.158 -2.957 1.00 98.31 92 CYS A O 1
ATOM 665 N N . TYR A 1 93 ? -11.148 -3.518 -4.424 1.00 98.19 93 TYR A N 1
ATOM 666 C CA . TYR A 1 93 ? -11.939 -4.236 -3.425 1.00 98.19 93 TYR A CA 1
ATOM 667 C C . TYR A 1 93 ? -11.061 -4.978 -2.406 1.00 98.19 93 TYR A C 1
ATOM 669 O O . TYR A 1 93 ? -11.242 -4.811 -1.202 1.00 98.19 93 TYR A O 1
ATOM 677 N N . ARG A 1 94 ? -10.065 -5.753 -2.856 1.00 98.25 94 ARG A N 1
ATOM 678 C CA . ARG A 1 94 ? -9.175 -6.493 -1.941 1.00 98.25 94 ARG A CA 1
ATOM 679 C C . ARG A 1 94 ? -8.271 -5.567 -1.142 1.00 98.25 94 ARG A C 1
ATOM 681 O O . ARG A 1 94 ? -8.069 -5.791 0.047 1.00 98.25 94 ARG A O 1
ATOM 688 N N . THR A 1 95 ? -7.796 -4.485 -1.756 1.00 98.19 95 THR A N 1
ATOM 689 C CA . THR A 1 95 ? -7.031 -3.467 -1.025 1.00 98.19 95 THR A CA 1
ATOM 690 C C . THR A 1 95 ? -7.894 -2.806 0.052 1.00 98.19 95 THR A C 1
ATOM 692 O O . THR A 1 95 ? -7.420 -2.610 1.165 1.00 98.19 95 THR A O 1
ATOM 695 N N . ALA A 1 96 ? -9.164 -2.502 -0.228 1.00 97.81 96 ALA A N 1
ATOM 696 C CA . ALA A 1 96 ? -10.095 -1.980 0.772 1.00 97.81 96 ALA A CA 1
ATOM 697 C C . ALA A 1 96 ? -10.285 -2.942 1.960 1.00 97.81 96 ALA A C 1
ATOM 699 O O . ALA A 1 96 ? -10.190 -2.510 3.109 1.00 97.81 96 ALA A O 1
ATOM 700 N N . GLU A 1 97 ? -10.482 -4.237 1.699 1.00 97.19 97 GLU A N 1
ATOM 701 C CA . GLU A 1 97 ? -10.586 -5.264 2.749 1.00 97.19 97 GLU A CA 1
ATOM 702 C C . GLU A 1 97 ? -9.306 -5.363 3.588 1.00 97.19 97 GLU A C 1
ATOM 704 O O . GLU A 1 97 ? -9.363 -5.366 4.819 1.00 97.19 97 GLU A O 1
ATOM 709 N N . TYR A 1 98 ? -8.142 -5.349 2.936 1.00 96.94 98 TYR A N 1
ATOM 710 C CA . TYR A 1 98 ? -6.854 -5.296 3.621 1.00 96.94 98 TYR A CA 1
ATOM 711 C C . TYR A 1 98 ? -6.758 -4.076 4.549 1.00 96.94 98 TYR A C 1
ATOM 713 O O . TYR A 1 98 ? -6.408 -4.218 5.721 1.00 96.94 98 TYR A O 1
ATOM 721 N N . LEU A 1 99 ? -7.123 -2.884 4.062 1.00 96.12 99 LEU A N 1
ATOM 722 C CA . LEU A 1 99 ? -7.056 -1.640 4.835 1.00 96.12 99 LEU A CA 1
ATOM 723 C C . LEU A 1 99 ? -7.967 -1.648 6.073 1.00 96.12 99 LEU A C 1
ATOM 725 O O . LEU A 1 99 ? -7.611 -1.039 7.080 1.00 96.12 99 LEU A O 1
ATOM 729 N N . ARG A 1 100 ? -9.102 -2.359 6.043 1.00 93.31 100 ARG A N 1
ATOM 730 C CA . ARG A 1 100 ? -9.966 -2.554 7.226 1.00 93.31 100 ARG A CA 1
ATOM 731 C C . ARG A 1 100 ? -9.310 -3.426 8.299 1.00 93.31 100 ARG A C 1
ATOM 733 O O . ARG A 1 100 ? -9.557 -3.237 9.493 1.00 93.31 100 ARG A O 1
ATOM 740 N N . ALA A 1 101 ? -8.499 -4.394 7.878 1.00 91.56 101 ALA A N 1
ATOM 741 C CA . ALA A 1 101 ? -7.914 -5.411 8.747 1.00 91.56 101 ALA A CA 1
ATOM 742 C C . ALA A 1 101 ? -6.580 -4.993 9.392 1.00 91.56 101 ALA A C 1
ATOM 744 O O . ALA A 1 101 ? -6.121 -5.648 10.336 1.00 91.56 101 ALA A O 1
ATOM 745 N N . VAL A 1 102 ? -5.936 -3.937 8.893 1.00 91.06 102 VAL A N 1
ATOM 746 C CA . VAL A 1 102 ? -4.620 -3.484 9.366 1.00 91.06 102 VAL A CA 1
ATOM 747 C C . VAL A 1 102 ? -4.699 -2.246 10.248 1.00 91.06 102 VAL A C 1
ATOM 749 O O . VAL A 1 102 ? -5.620 -1.438 10.169 1.00 91.06 102 VAL A O 1
ATOM 752 N N . GLU A 1 103 ? -3.699 -2.110 11.113 1.00 87.44 103 GLU A N 1
ATOM 753 C CA . GLU A 1 103 ? -3.516 -0.934 11.953 1.00 87.44 103 GLU A CA 1
ATOM 754 C C . GLU A 1 103 ? -2.584 0.042 11.245 1.00 87.44 103 GLU A C 1
ATOM 756 O O . GLU A 1 103 ? -1.481 -0.317 10.832 1.00 87.44 103 GLU A O 1
ATOM 761 N N . VAL A 1 104 ? -3.035 1.285 11.100 1.00 90.94 104 VAL A N 1
ATOM 762 C CA . VAL A 1 104 ? -2.292 2.323 10.385 1.00 90.94 104 VAL A CA 1
ATOM 763 C C . VAL A 1 104 ? -1.625 3.250 11.393 1.00 90.94 104 VAL A C 1
ATOM 765 O O . VAL A 1 104 ? -2.233 3.655 12.388 1.00 90.94 104 VAL A O 1
ATOM 768 N N . SER A 1 105 ? -0.366 3.604 11.126 1.00 90.31 105 SER A N 1
ATOM 769 C CA . SER A 1 105 ? 0.355 4.611 11.908 1.00 90.31 105 SER A CA 1
ATOM 770 C C . SER A 1 105 ? -0.430 5.920 11.940 1.00 90.31 105 SER A C 1
ATOM 772 O O . SER A 1 105 ? -0.843 6.418 10.893 1.00 90.31 105 SER A O 1
ATOM 774 N N . GLU A 1 106 ? -0.580 6.516 13.124 1.00 90.50 106 GLU A N 1
ATOM 775 C CA . GLU A 1 106 ? -1.283 7.791 13.328 1.00 90.50 106 GLU A CA 1
ATOM 776 C C . GLU A 1 106 ? -0.799 8.879 12.355 1.00 90.50 106 GLU A C 1
ATOM 778 O O . GLU A 1 106 ? -1.598 9.602 11.762 1.00 90.50 106 GLU A O 1
ATOM 783 N N . ARG A 1 107 ? 0.514 8.923 12.089 1.00 90.62 107 ARG A N 1
ATOM 784 C CA . ARG A 1 107 ? 1.132 9.896 11.173 1.00 90.62 107 ARG A CA 1
ATOM 785 C C . ARG A 1 107 ? 0.707 9.713 9.712 1.00 90.62 107 ARG A C 1
ATOM 787 O O . ARG A 1 107 ? 0.775 10.672 8.945 1.00 90.62 107 ARG A O 1
ATOM 794 N N . ALA A 1 108 ? 0.292 8.507 9.326 1.00 93.56 108 ALA A N 1
ATOM 795 C CA . ALA A 1 108 ? -0.074 8.142 7.960 1.00 93.56 108 ALA A CA 1
ATOM 796 C C . ALA A 1 108 ? -1.594 8.113 7.718 1.00 93.56 108 ALA A C 1
ATOM 798 O O . ALA A 1 108 ? -1.998 8.191 6.558 1.00 93.56 108 ALA A O 1
ATOM 799 N N . VAL A 1 109 ? -2.426 8.056 8.772 1.00 94.12 109 VAL A N 1
ATOM 800 C CA . VAL A 1 109 ? -3.892 7.907 8.656 1.00 94.12 109 VAL A CA 1
ATOM 801 C C . VAL A 1 109 ? -4.509 8.942 7.726 1.00 94.12 109 VAL A C 1
ATOM 803 O O . VAL A 1 109 ? -5.165 8.553 6.765 1.00 94.12 109 VAL A O 1
ATOM 806 N N . GLU A 1 110 ? -4.287 10.241 7.950 1.00 95.19 110 GLU A N 1
ATOM 807 C CA . GLU A 1 110 ? -4.964 11.250 7.119 1.00 95.19 110 GLU A CA 1
ATOM 808 C C . GLU A 1 110 ? -4.495 11.195 5.660 1.00 95.19 110 GLU A C 1
ATOM 810 O O . GLU A 1 110 ? -5.308 11.252 4.745 1.00 95.19 110 GLU A O 1
ATOM 815 N N . THR A 1 111 ? -3.203 10.948 5.429 1.00 96.25 111 THR A N 1
ATOM 816 C CA . THR A 1 111 ? -2.671 10.768 4.066 1.00 96.25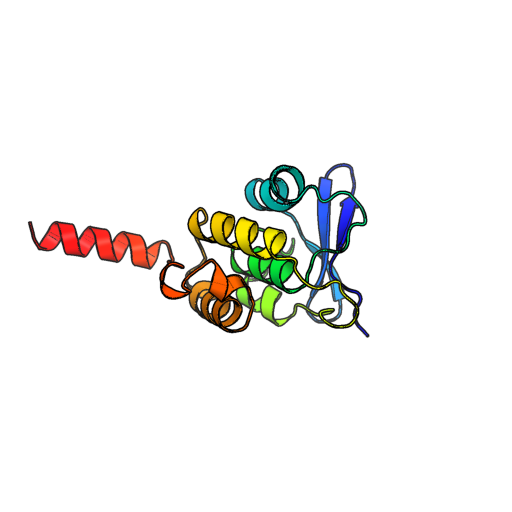 111 THR A CA 1
ATOM 817 C C . THR A 1 111 ? -3.307 9.559 3.370 1.00 96.25 111 THR A C 1
ATOM 819 O O . THR A 1 111 ? -3.574 9.592 2.168 1.00 96.25 111 THR A O 1
ATOM 822 N N . LEU A 1 112 ? -3.569 8.479 4.111 1.00 96.81 112 LEU A N 1
ATOM 823 C CA . LEU A 1 112 ? -4.262 7.306 3.587 1.00 96.81 112 LEU A CA 1
ATOM 824 C C . LEU A 1 112 ? -5.739 7.593 3.309 1.00 96.81 112 LEU A C 1
ATOM 826 O O . LEU A 1 112 ? -6.250 7.161 2.278 1.00 96.81 112 LEU A O 1
ATOM 830 N N . ARG A 1 113 ? -6.412 8.366 4.165 1.00 97.12 113 ARG A N 1
ATOM 831 C CA . ARG A 1 113 ? -7.792 8.809 3.928 1.00 97.12 113 ARG A CA 1
ATOM 832 C C . ARG A 1 113 ? -7.909 9.653 2.670 1.00 97.12 113 ARG A C 1
ATOM 834 O O . ARG A 1 113 ? -8.777 9.391 1.843 1.00 97.12 113 ARG A O 1
ATOM 841 N N . GLU A 1 114 ? -7.024 10.629 2.498 1.00 97.31 114 GLU A N 1
ATOM 842 C CA . GLU A 1 114 ? -6.942 11.440 1.281 1.00 97.31 114 GLU A CA 1
ATOM 843 C C . GLU A 1 114 ? -6.720 10.565 0.044 1.00 97.31 114 GLU A C 1
ATOM 845 O O . GLU A 1 114 ? -7.406 10.735 -0.962 1.00 97.31 114 GLU A O 1
ATOM 850 N N . HIS A 1 115 ? -5.818 9.582 0.134 1.00 96.81 115 HIS A N 1
ATOM 851 C CA . HIS A 1 115 ? -5.564 8.633 -0.952 1.00 96.81 115 HIS A CA 1
ATOM 852 C C . HIS A 1 115 ? -6.795 7.784 -1.296 1.00 96.81 115 HIS A C 1
ATOM 854 O O . HIS A 1 115 ? -7.104 7.607 -2.473 1.00 96.81 115 HIS A O 1
ATOM 860 N N . VAL A 1 116 ? -7.540 7.300 -0.299 1.00 97.38 116 VAL A N 1
ATOM 861 C CA . VAL A 1 116 ? -8.796 6.568 -0.532 1.00 97.38 116 VAL A CA 1
ATOM 862 C C . VAL A 1 116 ? -9.839 7.469 -1.190 1.00 97.38 116 VAL A C 1
ATOM 864 O O . VAL A 1 116 ? -10.410 7.077 -2.203 1.00 97.38 116 VAL A O 1
ATOM 867 N N . ARG A 1 117 ? -10.046 8.692 -0.680 1.00 97.62 117 ARG A N 1
ATOM 868 C CA . ARG A 1 117 ? -11.011 9.661 -1.240 1.00 97.62 117 ARG A CA 1
ATOM 869 C C . ARG A 1 117 ? -10.679 10.056 -2.682 1.00 97.62 117 ARG A C 1
ATOM 871 O O . ARG A 1 117 ? -11.587 10.316 -3.462 1.00 97.62 117 ARG A O 1
ATOM 878 N N . ALA A 1 118 ? -9.396 10.116 -3.030 1.00 96.06 118 ALA A N 1
ATOM 879 C CA . ALA A 1 118 ? -8.926 10.529 -4.351 1.00 96.06 118 ALA A CA 1
ATOM 880 C C . ALA A 1 118 ? -8.888 9.393 -5.391 1.00 96.06 118 ALA A C 1
ATOM 882 O O . ALA A 1 118 ? -8.470 9.631 -6.524 1.00 96.06 118 ALA A O 1
ATOM 883 N N . THR A 1 119 ? -9.260 8.163 -5.025 1.00 95.62 119 THR A N 1
ATOM 884 C CA . THR A 1 119 ? -9.148 6.986 -5.900 1.00 95.62 119 THR A CA 1
ATOM 885 C C . THR A 1 119 ? -10.415 6.129 -5.878 1.00 95.62 119 THR A C 1
ATOM 887 O O . THR A 1 119 ? -11.296 6.297 -5.035 1.00 95.62 119 THR A O 1
ATOM 890 N N . GLU A 1 120 ? -10.474 5.141 -6.774 1.00 95.69 120 GLU A N 1
ATOM 891 C CA . GLU A 1 120 ? -11.553 4.141 -6.848 1.00 95.69 120 GLU A CA 1
ATOM 892 C C . GLU A 1 120 ? -11.668 3.252 -5.593 1.00 95.69 120 GLU A C 1
ATOM 894 O O . GLU A 1 120 ? -12.621 2.488 -5.450 1.00 95.69 120 GLU A O 1
ATOM 899 N N . LEU A 1 121 ? -10.732 3.361 -4.639 1.00 96.44 121 LEU A N 1
ATOM 900 C CA . LEU A 1 121 ? -10.872 2.740 -3.318 1.00 96.44 121 LEU A CA 1
ATOM 901 C C . LEU A 1 121 ? -12.097 3.273 -2.564 1.00 96.44 121 LEU A C 1
ATOM 903 O O . LEU A 1 121 ? -12.723 2.511 -1.828 1.00 96.44 121 LEU A O 1
ATOM 907 N N . SER A 1 122 ? -12.468 4.541 -2.776 1.00 97.06 122 SER A N 1
ATOM 908 C CA . SER A 1 122 ? -13.646 5.166 -2.154 1.00 97.06 122 SER A CA 1
ATOM 909 C C . SER A 1 122 ? -14.969 4.463 -2.480 1.00 97.06 122 SER A C 1
ATOM 911 O O . SER A 1 122 ? -15.917 4.552 -1.702 1.00 97.06 122 SER A O 1
ATOM 913 N N . THR A 1 123 ? -15.024 3.704 -3.577 1.00 97.50 123 THR A N 1
ATOM 914 C CA . THR A 1 123 ? -16.177 2.871 -3.946 1.00 97.50 123 THR A CA 1
ATOM 915 C C . THR A 1 123 ? -16.388 1.704 -2.974 1.00 97.50 123 THR A C 1
ATOM 917 O O . THR A 1 123 ? -17.518 1.256 -2.783 1.00 97.50 123 THR A O 1
ATOM 920 N N . TYR A 1 124 ? -15.318 1.210 -2.342 1.00 97.38 124 TYR A N 1
ATOM 921 C CA . TYR A 1 124 ? -15.341 0.001 -1.507 1.00 97.38 124 TYR A CA 1
ATOM 922 C C . TYR A 1 124 ? -14.993 0.249 -0.040 1.00 97.38 124 TYR A C 1
ATOM 924 O O . TYR A 1 124 ? -15.264 -0.617 0.794 1.00 97.38 124 TYR A O 1
ATOM 932 N N . LEU A 1 125 ? -14.406 1.400 0.282 1.00 96.31 125 LEU A N 1
ATOM 933 C CA . LEU A 1 125 ? -13.978 1.780 1.623 1.00 96.31 125 LEU A CA 1
ATOM 934 C C . LEU A 1 125 ? -14.318 3.241 1.887 1.00 96.31 125 LEU A C 1
ATOM 936 O O . LEU A 1 125 ? -13.818 4.133 1.196 1.00 96.31 125 LEU A O 1
ATOM 940 N N . ASN A 1 126 ? -15.099 3.506 2.933 1.00 94.31 126 ASN A N 1
ATOM 941 C CA . ASN A 1 126 ? -15.215 4.865 3.430 1.00 94.31 126 ASN A CA 1
ATOM 942 C C . ASN A 1 126 ? -13.912 5.230 4.155 1.00 94.31 126 ASN A C 1
ATOM 944 O O . ASN A 1 126 ? -13.465 4.522 5.055 1.00 94.31 126 ASN A O 1
ATOM 948 N N . ALA A 1 127 ? -13.299 6.350 3.774 1.00 93.00 127 ALA A N 1
ATOM 949 C CA . ALA A 1 127 ? -12.053 6.817 4.369 1.00 93.00 127 ALA A CA 1
ATOM 950 C C . ALA A 1 127 ? -12.135 6.973 5.900 1.00 93.00 127 ALA A C 1
ATOM 952 O O . ALA A 1 127 ? -11.146 6.757 6.597 1.00 93.00 127 ALA A O 1
ATOM 953 N N . ASP A 1 128 ? -13.309 7.277 6.448 1.00 89.31 128 ASP A N 1
ATOM 954 C CA . ASP A 1 128 ? -13.488 7.436 7.893 1.00 89.31 128 ASP A CA 1
ATOM 955 C C . ASP A 1 128 ? -13.471 6.087 8.650 1.00 89.31 128 ASP A C 1
ATOM 957 O O . ASP A 1 128 ? -13.298 6.070 9.870 1.00 89.31 128 ASP A O 1
ATOM 961 N N . GLU A 1 129 ? -13.574 4.950 7.943 1.00 89.25 129 GLU A N 1
ATOM 962 C CA . GLU A 1 129 ? -13.339 3.607 8.505 1.00 89.25 129 GLU A CA 1
ATOM 963 C C . GLU A 1 129 ? -11.853 3.369 8.823 1.00 89.25 129 GLU A C 1
ATOM 965 O O . GLU A 1 129 ? -11.526 2.530 9.665 1.00 89.25 129 GLU A O 1
ATOM 970 N N . ILE A 1 130 ? -10.940 4.114 8.188 1.00 89.50 130 ILE A N 1
ATOM 971 C CA . ILE A 1 130 ? -9.503 4.020 8.451 1.00 89.50 130 ILE A CA 1
ATOM 972 C C . ILE A 1 130 ? -9.223 4.674 9.802 1.00 89.50 130 ILE A C 1
ATOM 974 O O . ILE A 1 130 ? -9.400 5.882 9.971 1.00 89.50 130 ILE A O 1
ATOM 978 N N . SER A 1 131 ? -8.764 3.878 10.763 1.00 79.69 131 SER A N 1
ATOM 979 C CA . SER A 1 131 ? -8.468 4.316 12.129 1.00 79.69 131 SER A CA 1
ATOM 980 C C . SER A 1 131 ? -7.050 3.941 12.540 1.00 79.69 131 SER A C 1
ATOM 982 O O . SER A 1 131 ? -6.588 2.847 12.210 1.00 79.69 131 SER A O 1
ATOM 984 N N . SER A 1 132 ? -6.400 4.792 13.332 1.00 79.31 132 SER A N 1
ATOM 985 C CA . SER A 1 132 ? -5.181 4.411 14.051 1.00 79.31 132 SER A CA 1
ATOM 986 C C . SER A 1 132 ? -5.498 3.598 15.314 1.00 79.31 132 SER A C 1
ATOM 988 O O . SER A 1 132 ? -6.641 3.550 15.783 1.00 79.31 132 SER A O 1
ATOM 990 N N . ASN A 1 133 ? -4.465 3.008 15.926 1.00 68.81 133 ASN A N 1
ATOM 991 C CA . ASN A 1 133 ? -4.587 2.423 17.266 1.00 68.81 133 ASN A CA 1
ATOM 992 C C . ASN A 1 133 ? -4.973 3.445 18.337 1.00 68.81 133 ASN A C 1
ATOM 994 O O . ASN A 1 133 ? -5.754 3.114 19.229 1.00 68.81 133 ASN A O 1
ATOM 998 N N . ALA A 1 134 ? -4.471 4.679 18.245 1.00 61.94 134 ALA A N 1
ATOM 999 C CA . ALA A 1 134 ? -4.820 5.736 19.189 1.00 61.94 134 ALA A CA 1
ATOM 1000 C C . ALA A 1 134 ? -6.331 6.034 19.152 1.00 61.94 134 ALA A C 1
ATOM 1002 O O . ALA A 1 134 ? -6.971 6.117 20.201 1.00 61.94 134 ALA A O 1
ATOM 1003 N N . ASP A 1 135 ? -6.923 6.066 17.953 1.00 64.31 135 ASP A N 1
ATOM 1004 C CA . ASP A 1 135 ? -8.364 6.288 17.773 1.00 64.31 135 ASP A CA 1
ATOM 1005 C C . ASP A 1 135 ? -9.205 5.147 18.362 1.00 64.31 135 ASP A C 1
ATOM 1007 O O . ASP A 1 135 ? -10.254 5.380 18.967 1.00 64.31 135 ASP A O 1
ATOM 1011 N N . ARG A 1 136 ? -8.756 3.894 18.197 1.00 63.38 136 ARG A N 1
ATOM 1012 C CA . ARG A 1 136 ? -9.458 2.716 18.734 1.00 63.38 136 ARG A CA 1
ATOM 1013 C C . ARG A 1 136 ? -9.419 2.676 20.261 1.00 63.38 136 ARG A C 1
ATOM 1015 O O . ARG A 1 136 ? -10.446 2.418 20.886 1.00 63.38 136 ARG A O 1
ATOM 1022 N N . VAL A 1 137 ? -8.266 2.969 20.863 1.00 61.44 137 VAL A N 1
ATOM 1023 C CA . VAL A 1 137 ? -8.112 3.024 22.327 1.00 61.44 137 VAL A CA 1
ATOM 1024 C C . VAL A 1 137 ? -8.902 4.191 22.930 1.00 61.44 137 VAL A C 1
ATOM 1026 O O . VAL A 1 137 ? -9.517 4.023 23.986 1.00 61.44 137 VAL A O 1
ATOM 1029 N N . GLY A 1 138 ? -8.957 5.340 22.248 1.00 60.44 138 GLY A N 1
ATOM 1030 C CA . GLY A 1 138 ? -9.798 6.477 22.639 1.00 60.44 138 GLY A CA 1
ATOM 1031 C C . GLY A 1 138 ? -11.284 6.111 22.694 1.00 60.44 138 GLY A C 1
ATOM 1032 O O . GLY A 1 138 ? -11.912 6.263 23.738 1.00 60.44 138 GLY A O 1
ATOM 1033 N N . LYS A 1 139 ? -11.817 5.500 21.624 1.00 60.84 139 LYS A N 1
ATOM 1034 C CA . LYS A 1 139 ? -13.222 5.046 21.566 1.00 60.84 139 LYS A CA 1
ATOM 1035 C C . LYS A 1 139 ? -13.577 4.039 22.667 1.00 60.84 139 LYS A C 1
ATOM 1037 O O . LYS A 1 139 ? -14.661 4.112 23.234 1.00 60.84 139 LYS A O 1
ATOM 1042 N N . LEU A 1 140 ? -12.674 3.109 22.986 1.00 62.94 140 LEU A N 1
ATOM 1043 C CA . LEU A 1 140 ? -12.883 2.146 24.077 1.00 62.94 140 LEU A CA 1
ATOM 1044 C C . LEU A 1 140 ? -12.881 2.818 25.457 1.00 62.94 140 LEU A C 1
ATOM 1046 O O . LEU A 1 140 ? -13.645 2.421 26.335 1.00 62.94 140 LEU A O 1
ATOM 1050 N N . SER A 1 141 ? -12.044 3.840 25.641 1.00 57.88 141 SER A N 1
ATOM 1051 C CA . SER A 1 141 ? -11.957 4.590 26.899 1.00 57.88 141 SER A CA 1
ATOM 1052 C C . SER A 1 141 ? -13.192 5.463 27.143 1.00 57.88 141 SER A C 1
ATOM 1054 O O . SER A 1 141 ? -13.627 5.577 28.287 1.00 57.88 141 SER A O 1
ATOM 1056 N N . ASP A 1 142 ? -13.781 6.032 26.087 1.00 57.84 142 ASP A N 1
ATOM 1057 C CA . ASP A 1 142 ? -15.023 6.810 26.182 1.00 57.84 142 ASP A CA 1
ATOM 1058 C C . ASP A 1 142 ? -16.228 5.916 26.519 1.00 57.84 142 ASP A C 1
ATOM 1060 O O . ASP A 1 142 ? -16.986 6.239 27.430 1.00 57.84 142 ASP A O 1
ATOM 1064 N N . ILE A 1 143 ? -16.340 4.730 25.904 1.00 58.38 143 ILE A N 1
ATOM 1065 C CA . ILE A 1 143 ? -17.382 3.742 26.253 1.00 58.38 143 ILE A CA 1
ATOM 1066 C C . ILE A 1 143 ? -17.256 3.295 27.718 1.00 58.38 143 ILE A C 1
ATOM 1068 O O . ILE A 1 143 ? -18.257 3.152 28.414 1.00 58.38 143 ILE A O 1
ATOM 1072 N N . ALA A 1 144 ? -16.031 3.096 28.210 1.00 60.69 144 ALA A N 1
ATOM 1073 C CA . ALA A 1 144 ? -15.791 2.702 29.598 1.00 60.69 144 ALA A CA 1
ATOM 1074 C C . ALA A 1 144 ? -16.071 3.822 30.620 1.00 60.69 144 ALA A C 1
ATOM 1076 O O . ALA A 1 144 ? -16.201 3.530 31.804 1.00 60.69 144 ALA A O 1
ATOM 1077 N N . ARG A 1 145 ? -16.139 5.089 30.191 1.00 56.25 145 ARG A N 1
ATOM 1078 C CA . ARG A 1 145 ? -16.464 6.243 31.048 1.00 56.25 145 ARG A CA 1
ATOM 1079 C C . ARG A 1 145 ? -17.969 6.547 31.084 1.00 56.25 145 ARG A C 1
ATOM 1081 O O . ARG A 1 145 ? -18.414 7.238 31.996 1.00 56.25 145 ARG A O 1
ATOM 1088 N N . GLU A 1 146 ? -18.731 6.035 30.119 1.00 55.44 146 GLU A N 1
ATOM 1089 C CA . GLU A 1 146 ? -20.199 6.134 30.057 1.00 55.44 146 GLU A CA 1
ATOM 1090 C C . GLU A 1 146 ? -20.936 4.947 30.720 1.00 55.44 146 GLU A C 1
ATOM 1092 O O . GLU A 1 146 ? -22.168 4.918 30.722 1.00 55.44 146 GLU A O 1
ATOM 1097 N N . LEU A 1 147 ? -20.197 3.996 31.307 1.00 50.12 147 LEU A N 1
ATOM 1098 C CA . LEU A 1 147 ? -20.697 2.887 32.138 1.00 50.12 147 LEU A CA 1
ATOM 1099 C C . LEU A 1 147 ? -20.471 3.161 33.630 1.00 50.12 147 LEU A C 1
ATOM 1101 O O . LEU A 1 147 ? -21.349 2.757 34.427 1.00 50.12 147 LEU A O 1
#

Radius of gyration: 15.53 Å; chains: 1; bounding box: 38×27×50 Å